Protein AF-A0A3E0PSV1-F1 (afdb_monomer)

Radius of gyration: 20.9 Å; Cα contacts (8 Å, |Δi|>4): 13; chains: 1; bounding box: 47×52×28 Å

pLDDT: mean 79.9, std 18.66, range [39.88, 96.62]

Solvent-accessible surface area (backbone atoms only — not comparable to full-atom values): 4330 Å² total; per-residue (Å²): 123,68,69,58,59,57,47,52,54,51,48,55,53,50,52,50,32,56,77,42,70,68,39,65,66,55,41,51,51,50,51,51,52,52,52,50,52,47,56,70,64,65,82,54,86,88,70,92,66,79,97,64,82,74,77,76,79,81,75,80,86,78,94,79,86,133

Mean predicted aligned error: 12.54 Å

Foldseek 3Di:
DVVVVVVVVVVVLVVLCVVQVVDPVSSVVVVVVVVVVVVVVPPDDDDPDDPDPPPPPDPDDDDDDD

Structure (mmCIF, N/CA/C/O backbone):
data_AF-A0A3E0PSV1-F1
#
_entry.id   AF-A0A3E0PSV1-F1
#
loop_
_atom_site.group_PDB
_atom_site.id
_atom_site.type_symbol
_atom_site.label_atom_id
_atom_site.label_alt_id
_atom_site.label_comp_id
_atom_site.label_asym_id
_atom_site.label_entity_id
_atom_site.label_seq_id
_atom_site.pdbx_PDB_ins_code
_atom_site.Cartn_x
_atom_site.Cartn_y
_atom_site.Cartn_z
_atom_site.occupancy
_atom_site.B_iso_or_equiv
_atom_site.auth_seq_id
_atom_site.auth_comp_id
_atom_site.auth_asym_id
_atom_site.auth_atom_id
_atom_site.pdbx_PDB_model_num
ATOM 1 N N . MET A 1 1 ? 5.956 22.689 9.615 1.00 57.34 1 MET A N 1
ATOM 2 C CA . MET A 1 1 ? 6.775 21.662 8.935 1.00 57.34 1 MET A CA 1
ATOM 3 C C . MET A 1 1 ? 5.906 20.631 8.179 1.00 57.34 1 MET A C 1
ATOM 5 O O . MET A 1 1 ? 6.126 19.441 8.349 1.00 57.34 1 MET A O 1
ATOM 9 N N . PRO A 1 2 ? 4.926 21.031 7.344 1.00 61.22 2 PRO A N 1
ATOM 10 C CA . PRO A 1 2 ? 4.095 20.075 6.588 1.00 61.22 2 PRO A CA 1
ATOM 11 C C . PRO A 1 2 ? 4.851 19.388 5.434 1.00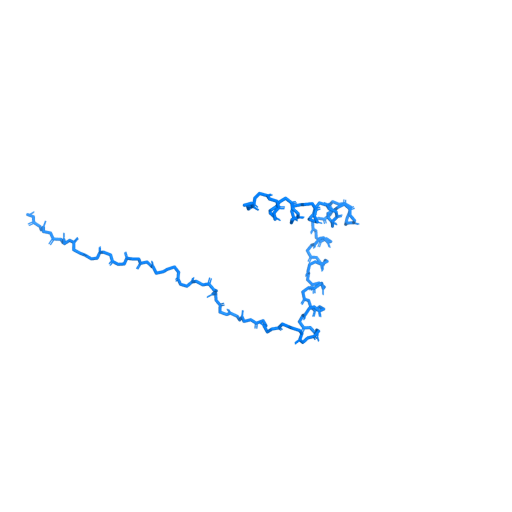 61.22 2 PRO A C 1
ATOM 13 O O . PRO A 1 2 ? 4.528 18.264 5.055 1.00 61.22 2 PRO A O 1
ATOM 16 N N . ASP A 1 3 ? 5.896 20.033 4.908 1.00 67.75 3 ASP A N 1
ATOM 17 C CA . ASP A 1 3 ? 6.653 19.519 3.761 1.00 67.75 3 ASP A CA 1
ATOM 18 C C . ASP A 1 3 ? 7.421 18.231 4.087 1.00 67.75 3 ASP A C 1
ATOM 20 O O . ASP A 1 3 ? 7.623 17.392 3.209 1.00 67.75 3 ASP A O 1
ATOM 24 N N . ASN A 1 4 ? 7.801 18.031 5.354 1.00 80.19 4 ASN A N 1
ATOM 25 C CA . ASN A 1 4 ? 8.550 16.852 5.786 1.00 80.19 4 ASN A CA 1
ATOM 26 C C . ASN A 1 4 ? 7.667 15.590 5.818 1.00 80.19 4 ASN A C 1
ATOM 28 O O . ASN A 1 4 ? 8.058 14.540 5.317 1.00 80.19 4 ASN A O 1
ATOM 32 N N . GLU A 1 5 ? 6.437 15.705 6.327 1.00 88.19 5 GLU A N 1
ATOM 33 C CA . GLU A 1 5 ? 5.488 14.585 6.403 1.00 88.19 5 GLU A CA 1
ATOM 34 C C . GLU A 1 5 ? 5.032 14.143 5.010 1.00 88.19 5 GLU A C 1
ATOM 36 O O . GLU A 1 5 ? 5.014 12.952 4.697 1.00 88.19 5 GLU A O 1
ATOM 41 N N . LEU A 1 6 ? 4.733 15.104 4.129 1.00 88.06 6 LEU A N 1
ATOM 42 C CA . LEU A 1 6 ? 4.370 14.794 2.748 1.00 88.06 6 LEU A CA 1
ATOM 43 C C . LEU A 1 6 ? 5.540 14.162 1.981 1.00 88.06 6 LEU A C 1
ATOM 45 O O . LEU A 1 6 ? 5.329 13.271 1.154 1.00 88.06 6 LEU A O 1
ATOM 49 N N . THR A 1 7 ? 6.769 14.606 2.250 1.00 92.25 7 THR A N 1
ATOM 50 C CA . THR A 1 7 ? 7.975 14.009 1.663 1.00 92.25 7 THR A CA 1
ATOM 51 C C . THR A 1 7 ? 8.156 12.572 2.136 1.00 92.25 7 THR A C 1
ATOM 53 O O . THR A 1 7 ? 8.346 11.696 1.296 1.00 92.25 7 THR A O 1
ATOM 56 N N . ALA A 1 8 ? 7.991 12.298 3.432 1.00 91.50 8 ALA A N 1
ATOM 57 C CA . ALA A 1 8 ? 8.066 10.945 3.978 1.00 91.50 8 ALA A CA 1
ATOM 58 C C . ALA A 1 8 ? 7.057 9.993 3.313 1.00 91.50 8 ALA A C 1
ATOM 60 O O . ALA A 1 8 ? 7.438 8.919 2.847 1.00 91.50 8 ALA A O 1
ATOM 61 N N . VAL A 1 9 ? 5.795 10.413 3.165 1.00 91.25 9 VAL A N 1
ATOM 62 C CA . VAL A 1 9 ? 4.770 9.613 2.467 1.00 91.25 9 VAL A CA 1
ATOM 63 C C . VAL A 1 9 ? 5.173 9.327 1.017 1.00 91.25 9 VAL A C 1
ATOM 65 O O . VAL A 1 9 ? 5.002 8.212 0.521 1.00 91.25 9 VAL A O 1
ATOM 68 N N . ARG A 1 10 ? 5.723 10.323 0.313 1.00 92.81 10 ARG A N 1
ATOM 69 C CA . ARG A 1 10 ? 6.177 10.158 -1.076 1.00 92.81 10 ARG A CA 1
ATOM 70 C C . ARG A 1 10 ? 7.363 9.206 -1.191 1.00 92.81 10 ARG A C 1
ATOM 72 O O . ARG A 1 10 ? 7.406 8.462 -2.168 1.00 92.81 10 ARG A O 1
ATOM 79 N N . THR A 1 11 ? 8.293 9.232 -0.240 1.00 95.00 11 THR A N 1
ATOM 80 C CA . THR A 1 11 ? 9.434 8.308 -0.194 1.00 95.00 11 THR A CA 1
ATOM 81 C C . THR A 1 11 ? 8.951 6.872 -0.046 1.00 95.00 11 THR A C 1
ATOM 83 O O . THR A 1 11 ? 9.221 6.064 -0.929 1.00 95.00 11 THR A O 1
ATOM 86 N N . VAL A 1 12 ? 8.111 6.597 0.955 1.00 94.25 12 VAL A N 1
ATOM 87 C CA . VAL A 1 12 ? 7.533 5.260 1.175 1.00 94.25 12 VAL A CA 1
ATOM 88 C C . VAL A 1 12 ? 6.784 4.766 -0.067 1.00 94.25 12 VAL A C 1
ATOM 90 O O . VAL A 1 12 ? 6.952 3.629 -0.497 1.00 94.25 12 VAL A O 1
ATOM 93 N N . ARG A 1 13 ? 5.999 5.632 -0.725 1.00 93.38 13 ARG A N 1
ATOM 94 C CA . ARG A 1 13 ? 5.297 5.258 -1.965 1.00 93.38 13 ARG A CA 1
ATOM 95 C C . ARG A 1 13 ? 6.257 4.857 -3.090 1.00 93.38 13 ARG A C 1
ATOM 97 O O . ARG A 1 13 ? 5.937 3.970 -3.876 1.00 93.38 13 ARG A O 1
ATOM 104 N N . ARG A 1 14 ? 7.400 5.540 -3.214 1.00 94.50 14 ARG A N 1
ATOM 105 C CA . ARG A 1 14 ? 8.410 5.223 -4.236 1.00 94.50 14 ARG A CA 1
ATOM 106 C C . ARG A 1 14 ? 9.103 3.900 -3.943 1.00 94.50 14 ARG A C 1
ATOM 108 O O . ARG A 1 14 ? 9.323 3.149 -4.882 1.00 94.50 14 ARG A O 1
ATOM 115 N N . GLU A 1 15 ? 9.402 3.623 -2.679 1.00 95.81 15 GLU A N 1
ATOM 116 C CA . GLU A 1 15 ? 9.994 2.353 -2.245 1.00 95.81 15 GLU A CA 1
ATOM 117 C C . GLU A 1 15 ? 9.060 1.182 -2.573 1.00 95.81 15 GLU A C 1
ATOM 119 O O . GLU A 1 15 ? 9.461 0.278 -3.299 1.00 95.81 15 GLU A O 1
ATOM 124 N N . ILE A 1 16 ? 7.779 1.275 -2.196 1.00 95.44 16 ILE A N 1
ATOM 125 C CA . ILE A 1 16 ? 6.759 0.262 -2.530 1.00 95.44 16 ILE A CA 1
ATOM 126 C C . ILE A 1 16 ? 6.650 0.069 -4.047 1.00 95.44 16 ILE A C 1
ATOM 128 O O . ILE A 1 16 ? 6.653 -1.050 -4.548 1.00 95.44 16 ILE A O 1
ATOM 132 N N . SER A 1 17 ? 6.597 1.166 -4.809 1.00 94.88 17 SER A N 1
ATOM 133 C CA . SER A 1 17 ? 6.541 1.083 -6.269 1.00 94.88 17 SER A CA 1
ATOM 134 C C . SER A 1 17 ? 7.775 0.402 -6.865 1.00 94.88 17 SER A C 1
ATOM 136 O O . SER A 1 17 ? 7.631 -0.326 -7.845 1.00 94.88 17 SER A O 1
ATOM 138 N N . ALA A 1 18 ? 8.965 0.619 -6.300 1.00 95.94 18 ALA A N 1
ATOM 139 C CA . ALA A 1 18 ? 10.189 -0.040 -6.742 1.00 95.94 18 ALA A CA 1
ATOM 140 C C . ALA A 1 18 ? 10.173 -1.543 -6.416 1.00 95.94 18 ALA A C 1
ATOM 142 O O . ALA A 1 18 ? 10.522 -2.347 -7.278 1.00 95.94 18 ALA A O 1
ATOM 143 N N . GLU A 1 19 ? 9.700 -1.932 -5.228 1.00 95.38 19 GLU A N 1
ATOM 144 C CA . GLU A 1 19 ? 9.529 -3.338 -4.827 1.00 95.38 19 GLU A CA 1
ATOM 145 C C . GLU A 1 19 ? 8.516 -4.084 -5.711 1.00 95.38 19 GLU A C 1
ATOM 147 O O . GLU A 1 19 ? 8.722 -5.245 -6.075 1.00 95.38 19 GLU A O 1
ATOM 152 N N . CYS A 1 20 ? 7.454 -3.402 -6.140 1.00 95.56 20 CYS A N 1
ATOM 153 C CA . CYS A 1 20 ? 6.478 -3.937 -7.088 1.00 95.56 20 CYS A CA 1
ATOM 154 C C . CYS A 1 20 ? 6.973 -3.936 -8.548 1.00 95.56 20 CYS A C 1
ATOM 156 O O . CYS A 1 20 ? 6.254 -4.397 -9.433 1.00 95.56 20 CYS A O 1
ATOM 158 N N . GLY A 1 21 ? 8.187 -3.448 -8.829 1.00 94.38 21 GLY A N 1
ATOM 159 C CA . GLY A 1 21 ? 8.756 -3.396 -10.181 1.00 94.38 21 GLY A CA 1
ATOM 160 C C . GLY A 1 21 ? 8.144 -2.318 -11.080 1.00 94.38 21 GLY A C 1
ATOM 161 O O . GLY A 1 21 ? 8.196 -2.432 -12.301 1.00 94.38 21 GLY A O 1
ATOM 162 N N . GLY A 1 22 ? 7.538 -1.284 -10.496 1.00 90.06 22 GLY A N 1
ATOM 163 C CA . GLY A 1 22 ? 6.805 -0.249 -11.229 1.00 90.06 22 GLY A CA 1
ATOM 164 C C . GLY A 1 22 ? 5.436 -0.696 -11.751 1.00 90.06 22 GLY A C 1
ATOM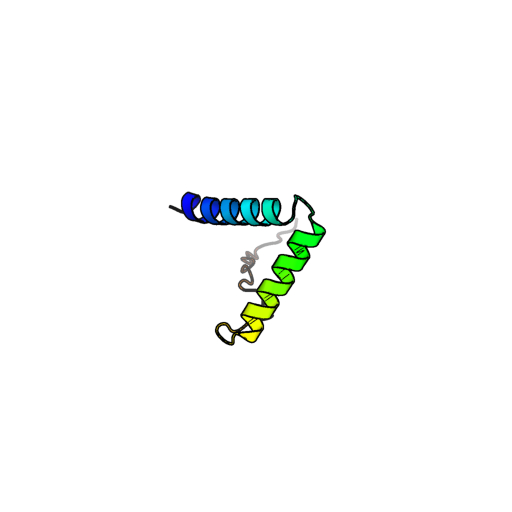 165 O O . GLY A 1 22 ? 4.776 0.084 -12.433 1.00 90.06 22 GLY A O 1
ATOM 166 N N . ASP A 1 23 ? 5.006 -1.917 -11.427 1.00 95.50 23 ASP A N 1
ATOM 167 C CA . ASP A 1 23 ? 3.697 -2.453 -11.786 1.00 95.50 23 ASP A CA 1
ATOM 168 C C . ASP A 1 23 ? 2.611 -1.864 -10.876 1.00 95.50 23 ASP A C 1
ATOM 170 O O . ASP A 1 23 ? 2.633 -2.041 -9.655 1.00 95.50 23 ASP A O 1
ATOM 174 N N . VAL A 1 24 ? 1.674 -1.133 -11.478 1.00 93.25 24 VAL A N 1
ATOM 175 C CA . VAL A 1 24 ? 0.599 -0.442 -10.759 1.00 93.25 24 VAL A CA 1
ATOM 176 C C . VAL A 1 24 ? -0.364 -1.430 -10.111 1.00 93.25 24 VAL A C 1
ATOM 178 O O . VAL A 1 24 ? -0.790 -1.181 -8.984 1.00 93.25 24 VAL A O 1
ATOM 181 N N . ASP A 1 25 ? -0.672 -2.545 -10.771 1.00 95.94 25 ASP A N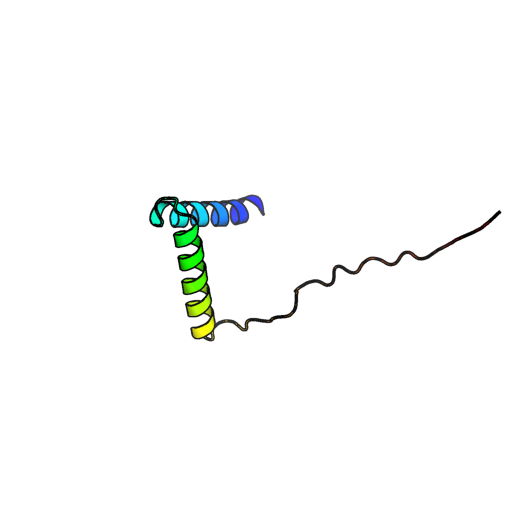 1
ATOM 182 C CA . ASP A 1 25 ? -1.639 -3.516 -10.258 1.00 95.94 25 ASP A CA 1
ATOM 183 C C . ASP A 1 25 ? -1.080 -4.185 -8.999 1.00 95.94 25 ASP A C 1
ATOM 185 O O . ASP A 1 25 ? -1.731 -4.211 -7.957 1.00 95.94 25 ASP A O 1
ATOM 189 N N . ARG A 1 26 ? 0.204 -4.561 -9.022 1.00 96.25 26 ARG A N 1
ATOM 190 C CA . ARG A 1 26 ? 0.892 -5.115 -7.842 1.00 96.25 26 ARG A CA 1
ATOM 191 C C . ARG A 1 26 ? 0.983 -4.133 -6.674 1.00 96.25 26 ARG A C 1
ATOM 193 O O . ARG A 1 26 ? 0.948 -4.552 -5.519 1.00 96.25 26 ARG A O 1
ATOM 200 N N . VAL A 1 27 ? 1.118 -2.834 -6.949 1.00 95.75 27 VAL A N 1
ATOM 201 C CA . VAL A 1 27 ? 1.093 -1.798 -5.901 1.00 95.75 27 VAL A CA 1
ATOM 202 C C . VAL A 1 27 ? -0.295 -1.708 -5.260 1.00 95.75 27 VAL A C 1
ATOM 204 O O . VAL A 1 27 ? -0.397 -1.532 -4.044 1.00 95.75 27 VAL A O 1
ATOM 207 N N . LEU A 1 28 ? -1.362 -1.818 -6.056 1.00 94.50 28 LEU A N 1
ATOM 208 C CA . LEU A 1 28 ? -2.734 -1.814 -5.548 1.00 94.50 28 LEU A CA 1
ATOM 209 C C . LEU A 1 28 ? -3.018 -3.055 -4.696 1.00 94.50 28 LEU A C 1
ATOM 211 O O . LEU A 1 28 ? -3.546 -2.901 -3.592 1.00 94.50 28 LEU A O 1
ATOM 215 N N . ASP A 1 29 ? -2.588 -4.232 -5.153 1.00 96.62 29 ASP A N 1
ATOM 216 C CA . ASP A 1 29 ? -2.699 -5.484 -4.398 1.00 96.62 29 ASP A CA 1
ATOM 217 C C . ASP A 1 29 ? -1.993 -5.370 -3.037 1.00 96.62 29 ASP A C 1
ATOM 219 O O . ASP A 1 29 ? -2.592 -5.640 -1.994 1.00 96.62 29 ASP A O 1
ATOM 223 N N . TYR A 1 30 ? -0.759 -4.848 -3.021 1.00 95.81 30 TYR A N 1
ATOM 224 C CA . TYR A 1 30 ? -0.012 -4.597 -1.784 1.00 95.81 30 TYR A CA 1
ATOM 225 C C . TYR A 1 30 ? -0.786 -3.693 -0.809 1.00 95.81 30 TYR A C 1
ATOM 227 O O . TYR A 1 30 ? -0.862 -3.968 0.392 1.00 95.81 30 TYR A O 1
ATOM 235 N N . TYR A 1 31 ? -1.390 -2.605 -1.298 1.00 94.56 31 TYR A N 1
ATOM 236 C CA . TYR A 1 31 ? -2.179 -1.721 -0.439 1.00 94.56 31 TYR A CA 1
ATOM 237 C C . TYR A 1 31 ? -3.432 -2.392 0.111 1.00 94.56 31 TYR A C 1
ATOM 239 O O . TYR A 1 31 ? -3.800 -2.141 1.265 1.00 94.56 31 TYR A O 1
ATOM 247 N N . GLU A 1 32 ? -4.089 -3.235 -0.680 1.00 94.38 32 GLU A N 1
ATOM 248 C CA . GLU A 1 32 ? -5.254 -3.974 -0.223 1.00 94.38 32 GLU A CA 1
ATOM 249 C C . GLU A 1 32 ? -4.884 -4.976 0.879 1.00 94.38 32 GLU A C 1
ATOM 251 O O . GLU A 1 32 ? -5.536 -4.980 1.930 1.00 94.38 32 GLU A O 1
ATOM 256 N N . GLU A 1 33 ? -3.802 -5.735 0.703 1.00 95.62 33 GLU A N 1
ATOM 257 C CA . GLU A 1 33 ? -3.278 -6.670 1.704 1.00 95.62 33 GLU A CA 1
ATOM 258 C C . GLU A 1 33 ? -2.945 -5.963 3.023 1.00 95.62 33 GLU A C 1
ATOM 260 O O . GLU A 1 33 ? -3.432 -6.350 4.091 1.00 95.62 33 GLU A O 1
ATOM 265 N N . VAL A 1 34 ? -2.184 -4.866 2.962 1.00 93.44 34 VAL A N 1
ATOM 266 C CA . VAL A 1 34 ? -1.837 -4.069 4.148 1.00 93.44 34 VAL A CA 1
ATOM 267 C C . VAL A 1 34 ? -3.095 -3.538 4.833 1.00 93.44 34 VAL A C 1
ATOM 269 O O . VAL A 1 34 ? -3.224 -3.617 6.057 1.00 93.44 34 VAL A O 1
ATOM 272 N N . GLN A 1 35 ? -4.069 -3.036 4.072 1.00 91.38 35 GLN A N 1
ATOM 273 C CA . GLN A 1 35 ? -5.327 -2.558 4.638 1.00 91.38 35 GLN A CA 1
ATOM 274 C C . GLN A 1 35 ? -6.102 -3.683 5.341 1.00 91.38 35 GLN A C 1
ATOM 276 O O . GLN A 1 35 ? -6.681 -3.454 6.409 1.00 91.38 35 GLN A O 1
ATOM 281 N N . GLN A 1 36 ? -6.137 -4.885 4.763 1.00 93.31 36 GLN A N 1
ATOM 282 C CA . GLN A 1 36 ? -6.776 -6.049 5.377 1.00 93.31 36 GLN A CA 1
ATOM 283 C C . GLN A 1 36 ? -6.065 -6.460 6.672 1.00 93.31 36 GLN A C 1
ATOM 285 O O . GLN A 1 36 ? -6.738 -6.643 7.688 1.00 93.31 36 GLN A O 1
ATOM 290 N N . LEU A 1 37 ? -4.730 -6.499 6.686 1.00 94.38 37 LEU A N 1
ATOM 291 C CA . LEU A 1 37 ? -3.935 -6.783 7.886 1.00 94.38 37 LEU A CA 1
ATOM 292 C C . LEU A 1 37 ? -4.206 -5.770 9.006 1.00 94.38 37 LEU A C 1
ATOM 294 O O . LEU A 1 37 ? -4.419 -6.144 10.161 1.00 94.38 37 LEU A O 1
ATOM 298 N N . ILE A 1 38 ? -4.273 -4.477 8.676 1.00 93.50 38 ILE A N 1
ATOM 299 C CA . ILE A 1 38 ? -4.579 -3.432 9.660 1.00 93.50 38 ILE A CA 1
ATOM 300 C C . ILE A 1 38 ? -6.001 -3.607 10.210 1.00 93.50 38 ILE A C 1
ATOM 302 O O . ILE A 1 38 ? -6.196 -3.496 11.422 1.00 93.50 38 ILE A O 1
ATOM 306 N N . LYS A 1 39 ? -6.988 -3.926 9.362 1.00 89.88 39 LYS A N 1
ATOM 307 C CA . LYS A 1 39 ? -8.362 -4.230 9.805 1.00 89.88 39 LYS A CA 1
ATOM 308 C C . LYS A 1 39 ? -8.402 -5.427 10.752 1.00 89.88 39 LYS A C 1
ATOM 310 O O . LYS A 1 39 ? -9.063 -5.357 11.784 1.00 89.88 39 LYS A O 1
ATOM 315 N N . GLN A 1 40 ? -7.676 -6.493 10.426 1.00 93.06 40 GLN A N 1
ATOM 316 C CA . GLN A 1 40 ? -7.601 -7.707 11.241 1.00 93.06 40 GLN A CA 1
ATOM 317 C C . GLN A 1 40 ? -6.872 -7.481 12.569 1.00 93.06 40 GLN A C 1
ATOM 319 O O . GLN A 1 40 ? -7.195 -8.132 13.557 1.00 93.06 40 GLN A O 1
ATOM 324 N N . SER A 1 41 ? -5.936 -6.528 12.627 1.00 93.56 41 SER A N 1
ATOM 325 C CA . SER A 1 41 ? -5.171 -6.242 13.846 1.00 93.56 41 SER A CA 1
ATOM 326 C C . SER A 1 41 ? -6.022 -5.749 15.024 1.00 93.56 41 SER A C 1
ATOM 328 O O . SER A 1 41 ? -5.540 -5.731 16.153 1.00 93.56 41 SER A O 1
ATOM 330 N N . GLY A 1 42 ? -7.248 -5.268 14.777 1.00 89.56 42 GLY A N 1
ATOM 331 C CA . GLY A 1 42 ? -8.119 -4.687 15.805 1.00 89.56 42 GLY A CA 1
ATOM 332 C C . GLY A 1 42 ? -7.593 -3.386 16.428 1.00 89.56 42 GLY A C 1
ATOM 333 O O . GLY A 1 42 ? -8.258 -2.805 17.280 1.00 89.56 42 GLY A O 1
ATOM 334 N N . ARG A 1 43 ? -6.423 -2.892 15.992 1.00 91.12 43 ARG A N 1
ATOM 335 C CA . ARG A 1 43 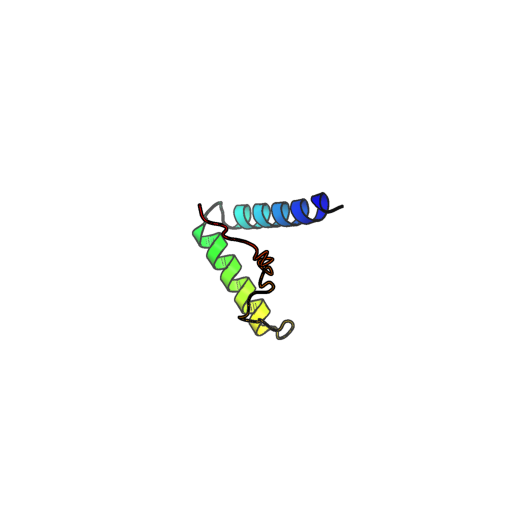? -5.777 -1.678 16.523 1.00 91.12 43 ARG A CA 1
ATOM 336 C C . ARG A 1 43 ? -6.515 -0.394 16.155 1.00 91.12 43 ARG A C 1
ATOM 338 O O . ARG A 1 43 ? -6.314 0.628 16.804 1.00 91.12 43 ARG A O 1
ATOM 345 N N . TYR A 1 44 ? -7.330 -0.435 15.104 1.00 88.06 44 TYR A N 1
ATOM 346 C CA . TYR A 1 44 ? -8.000 0.731 14.541 1.00 88.06 44 TYR A CA 1
ATOM 347 C C . TYR A 1 44 ? -9.456 0.412 14.210 1.00 88.06 44 TYR A C 1
ATOM 349 O O . TYR A 1 44 ? -9.767 -0.648 13.666 1.00 88.06 44 TYR A O 1
ATOM 357 N N . GLN A 1 45 ? -10.349 1.363 14.487 1.00 83.25 45 GLN A N 1
ATOM 358 C CA . GLN A 1 45 ? -11.749 1.286 14.085 1.00 83.25 45 GLN A CA 1
ATOM 359 C C . GLN A 1 45 ? -11.934 1.957 12.721 1.00 83.25 45 GLN A C 1
ATOM 361 O O . GLN A 1 45 ? -11.813 3.174 12.585 1.00 83.25 45 GLN A O 1
ATOM 366 N N . PHE A 1 46 ? -12.262 1.165 11.704 1.00 82.69 46 PHE A N 1
ATOM 367 C CA . PHE A 1 46 ? -12.530 1.674 10.362 1.00 82.69 46 PHE A CA 1
ATOM 368 C C . PHE A 1 46 ? -13.962 2.204 10.280 1.00 82.69 46 PHE A C 1
ATOM 370 O O . PHE A 1 46 ? -14.928 1.445 10.361 1.00 82.69 46 PHE A O 1
ATOM 377 N N . VAL A 1 47 ? -14.113 3.517 10.108 1.00 83.56 47 VAL A N 1
ATOM 378 C CA . VAL A 1 47 ? -15.420 4.167 9.956 1.00 83.56 47 VAL A CA 1
ATOM 379 C C . VAL A 1 47 ? -15.750 4.369 8.476 1.00 83.56 47 VAL A C 1
ATOM 381 O O . VAL A 1 47 ? -14.950 4.904 7.719 1.00 83.56 47 VAL A O 1
ATOM 384 N N . LYS A 1 48 ? -16.956 3.967 8.050 1.00 74.44 48 LYS A N 1
ATOM 385 C CA . LYS A 1 48 ? -17.455 4.201 6.677 1.00 74.44 48 LYS A CA 1
ATOM 386 C C . LYS A 1 48 ? -17.897 5.650 6.419 1.00 74.44 48 LYS A C 1
ATOM 388 O O . LYS A 1 48 ? -18.227 5.986 5.286 1.00 74.44 48 LYS A O 1
ATOM 393 N N . LYS A 1 49 ? -17.973 6.498 7.452 1.00 69.69 49 LYS A N 1
ATOM 394 C CA . LYS A 1 49 ? -18.453 7.881 7.315 1.00 69.69 49 LYS A CA 1
ATOM 395 C C . LYS A 1 49 ? -17.306 8.816 6.916 1.00 69.69 49 LYS A C 1
ATOM 397 O O . LYS A 1 49 ? -16.244 8.739 7.532 1.00 69.69 49 LYS A O 1
ATOM 402 N N . PRO A 1 50 ? -17.512 9.726 5.948 1.00 60.62 50 PRO A N 1
ATOM 403 C CA . PRO A 1 50 ? -16.492 10.691 5.572 1.00 60.62 50 PRO A CA 1
ATOM 404 C C . PRO A 1 50 ? -16.211 11.656 6.730 1.00 60.62 50 PRO A C 1
ATOM 406 O O . PRO A 1 50 ? -17.122 12.263 7.2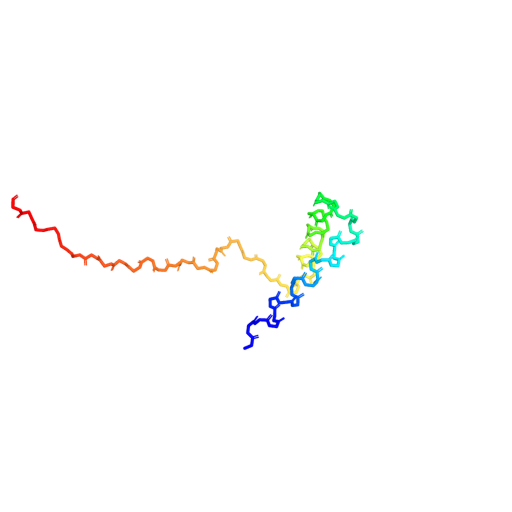98 1.00 60.62 50 PRO A O 1
ATOM 409 N N . PHE A 1 51 ? -14.931 11.835 7.049 1.00 58.03 51 PHE A N 1
ATOM 410 C CA . PHE A 1 51 ? -14.441 12.846 7.985 1.00 58.03 51 PHE A CA 1
ATOM 411 C C . PHE A 1 51 ? -14.392 14.208 7.273 1.00 58.03 51 PHE A C 1
ATOM 413 O O . PHE A 1 51 ? -13.321 14.701 6.946 1.00 58.03 51 PHE A O 1
ATOM 420 N N . ARG A 1 52 ? -15.571 14.756 6.944 1.00 53.88 52 ARG A N 1
ATOM 421 C CA . ARG A 1 52 ? -15.896 16.178 6.688 1.00 53.88 52 ARG A CA 1
ATOM 422 C C . ARG A 1 52 ? -17.130 16.256 5.788 1.00 53.88 52 ARG A C 1
ATOM 424 O O . ARG A 1 52 ? -17.038 16.119 4.573 1.00 53.88 52 ARG A O 1
ATOM 431 N N . ILE A 1 53 ? -18.267 16.605 6.383 1.00 53.75 53 ILE A N 1
ATOM 432 C CA . ILE A 1 53 ? -19.155 17.557 5.718 1.00 53.75 53 ILE A CA 1
ATOM 433 C C . ILE A 1 53 ? -18.354 18.856 5.766 1.00 53.75 53 ILE A C 1
ATOM 435 O O . ILE A 1 53 ? -18.204 19.450 6.833 1.00 53.75 53 ILE A O 1
ATOM 439 N N . VAL A 1 54 ? -17.735 19.251 4.654 1.00 57.69 54 VAL A N 1
ATOM 440 C CA . VAL A 1 54 ? -17.329 20.649 4.516 1.00 57.69 54 VAL A CA 1
ATOM 441 C C . VAL A 1 54 ? -18.645 21.396 4.632 1.00 57.69 54 VAL A C 1
ATOM 443 O O . VAL A 1 54 ? -19.512 21.21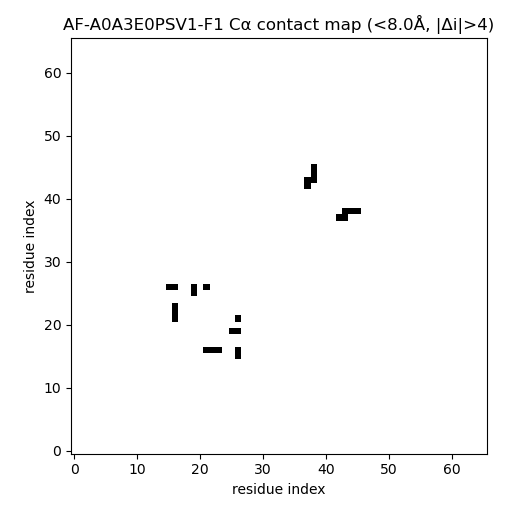2 3.781 1.00 57.69 54 VAL A O 1
ATOM 446 N N . ALA A 1 55 ? -18.855 22.108 5.739 1.00 52.00 55 ALA A N 1
ATOM 447 C CA . ALA A 1 55 ? -20.003 22.978 5.876 1.00 52.00 55 ALA A CA 1
ATOM 448 C C . ALA A 1 55 ? -19.947 23.921 4.675 1.00 52.00 55 ALA A C 1
ATOM 450 O O . ALA A 1 55 ? -19.119 24.830 4.635 1.00 52.00 55 ALA A O 1
ATOM 451 N N . SER A 1 56 ? -20.767 23.649 3.659 1.00 54.19 56 SER A N 1
ATOM 452 C CA . SER A 1 56 ? -21.121 24.633 2.659 1.00 54.19 56 SER A CA 1
ATOM 453 C C . SER A 1 56 ? -21.720 25.761 3.473 1.00 54.19 56 SER A C 1
ATOM 455 O O . SER A 1 56 ? -22.825 25.633 4.003 1.00 54.19 56 SER A O 1
ATOM 457 N N . THR A 1 57 ? -20.932 26.804 3.693 1.00 52.50 57 THR A N 1
ATOM 458 C CA . THR A 1 57 ? -21.378 28.045 4.292 1.00 52.50 57 THR A CA 1
ATOM 459 C C . THR A 1 57 ? -22.502 28.561 3.410 1.00 52.50 57 THR A C 1
ATOM 461 O O . THR A 1 57 ? -22.282 29.202 2.387 1.00 52.50 57 THR A O 1
ATOM 464 N N . GLY A 1 58 ? -23.729 28.218 3.798 1.00 52.81 58 GLY A N 1
ATOM 465 C CA . GLY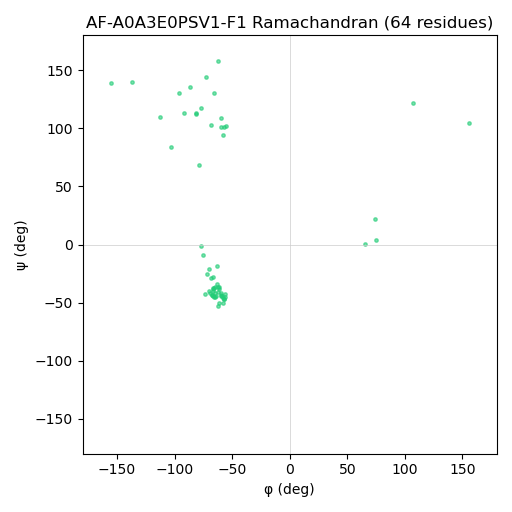 A 1 58 ? -24.930 28.848 3.304 1.00 52.81 58 GLY A CA 1
ATOM 466 C C . GLY A 1 58 ? -24.826 30.321 3.651 1.00 52.81 58 GLY A C 1
ATOM 467 O O . GLY A 1 58 ? -25.028 30.716 4.796 1.00 52.81 58 GLY A O 1
ATOM 468 N N . LYS A 1 59 ? -24.469 31.136 2.661 1.00 44.34 59 LYS A N 1
ATOM 469 C CA . LYS A 1 59 ? -24.811 32.548 2.665 1.00 44.34 59 LYS A CA 1
ATOM 470 C C . LYS A 1 59 ? -25.974 32.716 1.705 1.00 44.34 59 LYS A C 1
ATOM 472 O O . LYS A 1 59 ? -25.808 33.018 0.532 1.00 44.34 59 LYS A O 1
ATOM 477 N N . GLU A 1 60 ? -27.154 32.452 2.243 1.00 51.97 60 GLU A N 1
ATOM 478 C CA . GLU A 1 60 ? -28.399 33.002 1.733 1.00 51.97 60 GLU A CA 1
ATOM 479 C C . GLU A 1 60 ? -28.371 34.541 1.860 1.00 51.97 60 GLU A C 1
ATOM 481 O O . GLU A 1 60 ? -27.652 35.083 2.712 1.00 51.97 60 GLU A O 1
ATOM 486 N N . ARG A 1 61 ? -29.202 35.201 1.037 1.00 47.72 61 ARG A N 1
ATOM 487 C CA . ARG A 1 61 ? -29.475 36.650 0.848 1.00 47.72 61 ARG A CA 1
ATOM 488 C C . ARG A 1 61 ? -28.883 37.207 -0.452 1.00 47.72 61 ARG A C 1
ATOM 490 O O . ARG A 1 61 ? -27.674 37.190 -0.628 1.00 47.72 61 ARG A O 1
ATOM 497 N N . HIS A 1 62 ? -29.645 37.783 -1.378 1.00 40.97 62 HIS A N 1
ATOM 498 C CA . HIS A 1 62 ? -31.083 38.033 -1.509 1.00 40.97 62 HIS A CA 1
ATOM 499 C C . HIS A 1 62 ? -31.357 38.150 -3.016 1.00 40.97 62 HIS A C 1
ATOM 501 O O . HIS A 1 62 ? -30.584 38.796 -3.719 1.00 40.97 62 HIS A O 1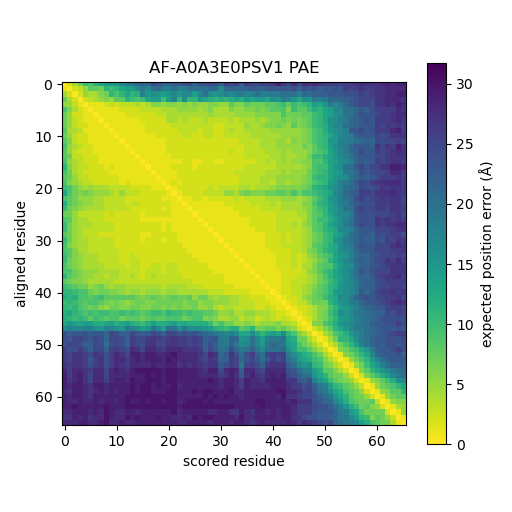
ATOM 507 N N . VAL A 1 63 ? -32.455 37.572 -3.504 1.00 49.12 63 VAL A N 1
ATOM 508 C CA . VAL A 1 63 ? -32.987 37.906 -4.830 1.00 49.12 63 VAL A CA 1
ATOM 509 C C . VAL A 1 63 ? -33.798 39.191 -4.669 1.00 49.12 63 VAL A C 1
ATOM 511 O O . VAL A 1 63 ? -34.830 39.182 -4.004 1.00 49.12 63 VAL A O 1
ATOM 514 N N . THR A 1 64 ? -33.334 40.295 -5.247 1.00 51.44 64 THR A N 1
ATOM 515 C CA . THR A 1 64 ? -34.176 41.466 -5.529 1.00 51.44 64 THR A CA 1
ATOM 516 C C . THR A 1 64 ? -34.303 41.588 -7.037 1.00 51.44 64 THR A C 1
ATOM 518 O O . THR A 1 64 ? -33.325 41.872 -7.724 1.00 51.44 64 THR A O 1
ATOM 521 N N . ASN A 1 65 ? -35.510 41.311 -7.520 1.00 39.88 65 ASN A N 1
ATOM 522 C CA . ASN A 1 65 ? -35.939 41.508 -8.897 1.00 39.88 65 ASN A CA 1
ATOM 523 C C . ASN A 1 65 ? -36.124 43.011 -9.176 1.00 39.88 65 ASN A C 1
ATOM 525 O O . ASN A 1 65 ? -36.615 43.723 -8.295 1.00 39.88 65 ASN A O 1
ATOM 529 N N . PRO A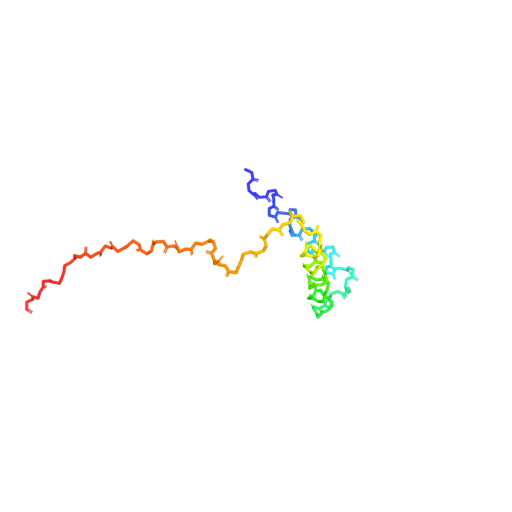 1 66 ? -35.793 43.477 -10.382 1.00 54.28 66 PRO A N 1
ATOM 530 C CA . PRO A 1 66 ? -36.624 44.448 -11.084 1.00 54.28 66 PRO A CA 1
ATOM 531 C C . PRO A 1 66 ? -37.358 43.792 -12.259 1.00 54.28 66 PRO A C 1
ATOM 533 O O . PRO A 1 66 ? -36.693 43.146 -13.098 1.00 54.28 66 PRO A O 1
#

Sequence (66 aa):
MPDNELTAVRTVRREISAECGGDVDRVLDYYEEVQQLIKQSGRYQFVKKPFRIVASTGKERHVTNP

Secondary structure (DSSP, 8-state):
-HHHHHHHHHHHHHHHHHHTTT-HHHHHHHHHHHHHHHHHT-SS----S-S---------------